Protein AF-E9HYD4-F1 (afdb_monomer_lite)

Structure (mmCIF, N/CA/C/O backbone):
data_AF-E9HYD4-F1
#
_entry.id   AF-E9HYD4-F1
#
loop_
_atom_site.group_PDB
_atom_site.id
_atom_site.type_symbol
_atom_site.label_atom_id
_atom_site.label_alt_id
_atom_site.label_comp_id
_atom_site.label_asym_id
_atom_site.label_entity_id
_atom_site.label_seq_id
_atom_site.pdbx_PDB_ins_code
_atom_site.Cartn_x
_atom_site.Cartn_y
_atom_site.Cartn_z
_atom_site.occupancy
_atom_site.B_iso_or_equiv
_atom_site.auth_seq_id
_atom_site.auth_comp_id
_atom_site.auth_asym_id
_atom_site.auth_atom_id
_atom_site.pdbx_PDB_model_num
ATOM 1 N N . MET A 1 1 ? 29.743 -1.442 -20.674 1.00 44.12 1 MET A N 1
ATOM 2 C CA . MET A 1 1 ? 28.415 -0.813 -20.507 1.00 44.12 1 MET A CA 1
ATOM 3 C C . MET A 1 1 ? 28.391 -0.183 -19.129 1.00 44.12 1 MET A C 1
ATOM 5 O O . MET A 1 1 ? 28.447 -0.914 -18.155 1.00 44.12 1 MET A O 1
ATOM 9 N N . CYS A 1 2 ? 28.432 1.146 -19.045 1.00 51.34 2 CYS A N 1
ATOM 10 C CA . CYS A 1 2 ? 28.349 1.852 -17.769 1.00 51.34 2 CYS A CA 1
ATOM 11 C C . CYS A 1 2 ? 26.858 1.977 -17.432 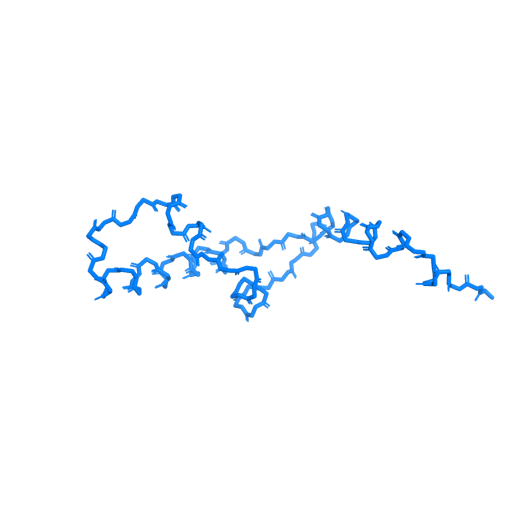1.00 51.34 2 CYS A C 1
ATOM 13 O O . CYS A 1 2 ? 26.163 2.776 -18.064 1.00 51.34 2 CYS A O 1
ATOM 15 N N . THR A 1 3 ? 26.329 1.140 -16.536 1.00 60.44 3 THR A N 1
ATOM 16 C CA . THR A 1 3 ? 24.996 1.380 -15.978 1.00 60.44 3 THR A CA 1
ATOM 17 C C . THR A 1 3 ? 25.135 2.622 -15.106 1.00 60.44 3 THR A C 1
ATOM 19 O O . THR A 1 3 ? 25.806 2.616 -14.080 1.00 60.44 3 THR A O 1
ATOM 22 N N . ASN A 1 4 ? 24.616 3.755 -15.582 1.00 61.59 4 ASN A N 1
ATOM 23 C CA . ASN A 1 4 ? 24.750 5.051 -14.916 1.00 61.59 4 ASN A CA 1
ATOM 24 C C . ASN A 1 4 ? 23.803 5.143 -13.703 1.00 61.59 4 ASN A C 1
ATOM 26 O O . ASN A 1 4 ? 22.997 6.063 -13.583 1.00 61.59 4 ASN A O 1
ATOM 30 N N . GLU A 1 5 ? 23.893 4.156 -12.815 1.00 62.00 5 GLU A N 1
ATOM 31 C CA . GLU A 1 5 ? 23.200 4.075 -11.528 1.00 62.00 5 GLU A CA 1
ATOM 32 C C . GLU A 1 5 ? 23.7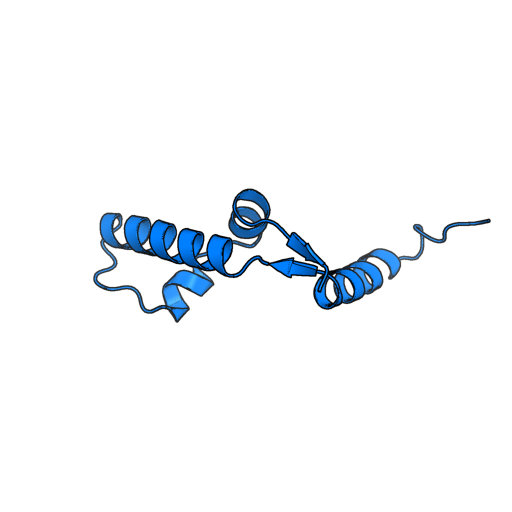02 5.165 -10.564 1.00 62.00 5 GLU A C 1
ATOM 34 O O . GLU A 1 5 ? 23.058 5.469 -9.564 1.00 62.00 5 GLU A O 1
ATOM 39 N N . SER A 1 6 ? 24.836 5.797 -10.891 1.00 72.12 6 SER A N 1
ATOM 40 C CA . SER A 1 6 ? 25.473 6.875 -10.130 1.00 72.12 6 SER A CA 1
ATOM 41 C C . SER A 1 6 ? 24.933 8.277 -10.440 1.00 72.12 6 SER A C 1
ATOM 43 O O . SER A 1 6 ? 25.366 9.239 -9.805 1.00 72.12 6 SER A O 1
ATOM 45 N N . HIS A 1 7 ? 24.013 8.444 -11.401 1.00 80.25 7 HIS A N 1
ATOM 46 C CA . HIS A 1 7 ? 23.447 9.768 -11.667 1.00 80.25 7 HIS A CA 1
ATOM 47 C C . HIS A 1 7 ? 22.564 10.220 -10.489 1.00 80.25 7 HIS A C 1
ATOM 49 O O . HIS A 1 7 ? 21.654 9.479 -10.114 1.00 80.25 7 HIS A O 1
ATOM 55 N N . PRO A 1 8 ? 22.718 11.447 -9.952 1.00 86.00 8 PRO A N 1
ATOM 56 C CA . PRO A 1 8 ? 21.932 11.921 -8.804 1.00 86.00 8 PRO A CA 1
ATOM 57 C C . PRO A 1 8 ? 20.410 11.842 -8.999 1.00 86.00 8 PRO A C 1
ATOM 59 O O . PRO A 1 8 ? 19.656 11.660 -8.048 1.00 86.00 8 PRO A O 1
ATOM 62 N N . LEU A 1 9 ? 19.947 11.949 -10.249 1.00 87.69 9 LEU A N 1
ATOM 63 C CA . LEU A 1 9 ? 18.525 11.839 -10.600 1.00 87.69 9 LEU A CA 1
ATOM 64 C C . LEU A 1 9 ? 18.066 10.412 -10.927 1.00 87.69 9 LEU A C 1
ATOM 66 O O . LEU A 1 9 ? 16.870 10.210 -11.122 1.00 87.69 9 LEU A O 1
ATOM 70 N N . TYR A 1 10 ? 18.969 9.430 -11.004 1.00 88.69 10 TYR A N 1
ATOM 71 C CA . TYR A 1 10 ? 18.624 8.056 -11.381 1.00 88.69 10 TYR A CA 1
ATOM 72 C C . TYR A 1 10 ? 17.567 7.470 -10.443 1.00 88.69 10 TYR A C 1
ATOM 74 O O . TYR A 1 10 ? 16.552 6.961 -10.909 1.00 88.69 10 TYR A O 1
ATOM 82 N N . GLY A 1 11 ? 17.737 7.642 -9.128 1.00 85.75 11 GLY A N 1
ATOM 83 C CA . GLY A 1 11 ? 16.761 7.183 -8.138 1.00 85.75 11 GLY A CA 1
ATOM 84 C C . GLY A 1 11 ? 15.384 7.833 -8.306 1.00 85.75 11 GLY A C 1
ATOM 85 O O . GLY A 1 11 ? 14.367 7.149 -8.234 1.00 85.75 11 GLY A O 1
ATOM 86 N N . TYR A 1 12 ? 15.334 9.137 -8.599 1.00 87.56 12 TYR A N 1
ATOM 87 C CA . TYR A 1 12 ? 14.072 9.840 -8.850 1.00 87.56 12 TYR A CA 1
ATOM 88 C C . TYR A 1 12 ? 13.396 9.350 -10.135 1.00 87.56 12 TYR A C 1
ATOM 90 O O . TYR A 1 12 ? 12.201 9.054 -10.142 1.00 87.56 12 TYR A O 1
ATOM 98 N N . PHE A 1 13 ? 14.165 9.232 -11.216 1.00 87.88 13 PHE A N 1
ATOM 99 C CA . PHE A 1 13 ? 13.672 8.741 -12.495 1.00 87.88 13 PHE A CA 1
ATOM 100 C C . PHE A 1 13 ? 13.143 7.307 -12.369 1.00 87.88 13 PHE A C 1
ATOM 102 O O . PHE A 1 13 ? 12.000 7.043 -12.738 1.00 87.88 13 PHE A O 1
ATOM 109 N N . MET A 1 14 ? 13.913 6.409 -11.750 1.00 90.19 14 MET A N 1
ATOM 110 C CA . MET A 1 14 ? 13.494 5.032 -11.486 1.00 90.19 14 MET A CA 1
ATOM 111 C C . MET A 1 14 ? 12.270 4.968 -10.574 1.00 90.19 14 MET A C 1
ATOM 113 O O . MET A 1 14 ? 11.375 4.178 -10.838 1.00 90.19 14 MET A O 1
ATOM 117 N N . ALA A 1 15 ? 12.151 5.829 -9.558 1.00 85.94 15 ALA A N 1
ATOM 118 C CA . ALA A 1 15 ? 10.945 5.881 -8.731 1.00 85.94 15 ALA A CA 1
ATOM 119 C C . ALA A 1 15 ? 9.692 6.229 -9.554 1.00 85.94 15 ALA A C 1
ATOM 121 O O . ALA A 1 15 ? 8.633 5.641 -9.342 1.00 85.94 15 ALA A O 1
ATOM 122 N N . LYS A 1 16 ? 9.806 7.153 -10.518 1.00 89.31 16 LYS A N 1
ATOM 123 C CA . LYS A 1 16 ? 8.698 7.519 -11.417 1.00 89.31 16 LYS A CA 1
ATOM 124 C C . LYS A 1 16 ? 8.371 6.405 -12.413 1.00 89.31 16 LYS A C 1
ATOM 126 O O . LYS A 1 16 ? 7.192 6.133 -12.635 1.00 89.31 16 LYS A O 1
ATOM 131 N N . VAL A 1 17 ? 9.390 5.755 -12.975 1.00 89.38 17 VAL A N 1
ATOM 132 C CA . VAL A 1 17 ? 9.235 4.614 -13.890 1.00 89.38 17 VAL A CA 1
ATOM 133 C C . VAL A 1 17 ? 8.578 3.440 -13.165 1.00 89.38 17 VAL A C 1
ATOM 135 O O . VAL A 1 17 ? 7.528 2.969 -13.594 1.00 89.38 17 VAL A O 1
ATOM 138 N N . SER A 1 18 ? 9.112 3.036 -12.013 1.00 85.06 18 SER A N 1
ATOM 139 C CA . SER A 1 18 ? 8.556 1.957 -11.194 1.00 85.06 18 SER A CA 1
ATOM 140 C C . SER A 1 18 ? 7.120 2.239 -10.763 1.00 85.06 18 SER A C 1
ATOM 142 O O . SER A 1 18 ? 6.289 1.350 -10.864 1.00 85.06 18 SER A O 1
ATOM 144 N N . ALA A 1 19 ? 6.787 3.472 -10.364 1.00 81.94 19 ALA A N 1
ATOM 145 C CA . ALA A 1 19 ? 5.412 3.835 -10.009 1.00 81.94 19 ALA A CA 1
ATOM 146 C C . ALA A 1 19 ? 4.425 3.801 -11.193 1.00 81.94 19 ALA A C 1
ATOM 148 O O . ALA A 1 19 ? 3.218 3.817 -10.975 1.00 81.94 19 ALA A O 1
ATOM 149 N N . THR A 1 20 ? 4.924 3.802 -12.433 1.00 82.19 20 THR A N 1
ATOM 150 C CA . THR A 1 20 ? 4.101 3.714 -13.651 1.00 82.19 20 THR A CA 1
ATOM 151 C C . THR A 1 20 ? 3.971 2.273 -14.151 1.00 82.19 20 THR A C 1
ATOM 153 O O . THR A 1 20 ? 2.963 1.928 -14.761 1.00 82.19 20 THR A O 1
ATOM 156 N N . ILE A 1 21 ? 4.988 1.439 -13.913 1.00 86.88 21 ILE A N 1
ATOM 157 C CA . ILE A 1 21 ? 5.021 0.030 -14.329 1.00 86.88 21 ILE A CA 1
ATOM 158 C C . ILE A 1 21 ? 4.338 -0.863 -13.297 1.00 86.88 21 ILE A C 1
ATOM 160 O O . ILE A 1 21 ? 3.634 -1.800 -13.665 1.00 86.88 21 ILE A O 1
ATOM 164 N N . PHE A 1 22 ? 4.566 -0.591 -12.014 1.00 82.75 22 PHE A N 1
ATOM 165 C CA . PHE A 1 22 ? 4.079 -1.414 -10.923 1.00 82.75 22 PHE A CA 1
ATOM 166 C C . PHE A 1 22 ? 2.890 -0.757 -10.243 1.00 82.75 22 PHE A C 1
ATOM 168 O O . PHE A 1 22 ? 2.971 0.368 -9.747 1.00 82.75 22 PHE A O 1
ATOM 175 N N . GLU A 1 23 ? 1.806 -1.509 -10.163 1.00 86.06 23 GLU A N 1
ATOM 176 C CA . GLU A 1 23 ? 0.642 -1.183 -9.363 1.00 86.06 23 GLU A CA 1
ATOM 177 C C . GLU A 1 23 ? 0.524 -2.139 -8.177 1.00 86.06 23 GLU A C 1
ATOM 179 O O . GLU A 1 23 ? 1.039 -3.260 -8.168 1.00 86.06 23 GLU A O 1
ATOM 184 N N . CYS A 1 24 ? -0.121 -1.651 -7.128 1.00 82.69 24 CYS A N 1
ATOM 185 C CA . CYS A 1 24 ? -0.397 -2.439 -5.943 1.00 82.69 24 CYS A CA 1
ATOM 186 C C . CYS A 1 24 ? -1.608 -3.333 -6.222 1.00 82.69 24 CYS A C 1
ATOM 188 O O . CYS A 1 24 ? -2.617 -2.840 -6.729 1.00 82.69 24 CYS A O 1
ATOM 190 N N . ASP A 1 25 ? -1.527 -4.621 -5.888 1.00 86.94 25 ASP A N 1
ATOM 191 C CA . ASP A 1 25 ? -2.648 -5.541 -6.067 1.00 86.94 25 ASP A CA 1
ATOM 192 C C . ASP A 1 25 ? -3.907 -5.037 -5.336 1.00 86.94 25 ASP A C 1
ATOM 194 O O . ASP A 1 25 ? -3.887 -4.774 -4.131 1.00 86.94 25 ASP A O 1
ATOM 198 N N . ALA A 1 26 ? -5.007 -4.884 -6.077 1.00 84.75 26 ALA A N 1
ATOM 199 C CA . ALA A 1 26 ? -6.230 -4.288 -5.551 1.00 84.75 26 ALA A CA 1
ATOM 200 C C . ALA A 1 26 ? -6.851 -5.111 -4.407 1.00 84.75 26 ALA A C 1
ATOM 202 O O . ALA A 1 26 ? -7.414 -4.527 -3.478 1.00 84.75 26 ALA A O 1
ATOM 203 N N . ASP A 1 27 ? -6.729 -6.443 -4.433 1.00 87.94 27 ASP A N 1
ATOM 204 C CA . ASP A 1 27 ? -7.226 -7.308 -3.361 1.00 87.94 27 ASP A CA 1
ATOM 205 C C . ASP A 1 27 ? -6.381 -7.149 -2.095 1.00 87.94 27 ASP A C 1
ATOM 207 O O . ASP A 1 27 ? -6.931 -7.015 -0.997 1.00 87.94 27 ASP A O 1
ATOM 211 N N . ASP A 1 28 ? -5.055 -7.101 -2.234 1.00 88.50 28 ASP A N 1
ATOM 212 C CA . ASP A 1 28 ? -4.152 -6.875 -1.104 1.00 88.50 28 ASP A CA 1
ATOM 213 C C . ASP A 1 28 ? -4.377 -5.478 -0.484 1.00 88.50 28 ASP A C 1
ATOM 215 O O . ASP A 1 28 ? -4.397 -5.339 0.743 1.00 88.50 28 ASP A O 1
ATOM 219 N N . VAL A 1 29 ? -4.613 -4.445 -1.306 1.00 87.06 29 VAL A N 1
ATOM 220 C CA . VAL A 1 29 ? -4.957 -3.089 -0.834 1.00 87.06 29 VAL A CA 1
ATOM 221 C C . VAL A 1 29 ? -6.283 -3.088 -0.075 1.00 87.06 29 VAL A C 1
ATOM 223 O O . VAL A 1 29 ? -6.372 -2.502 1.005 1.00 87.06 29 VAL A O 1
ATOM 226 N N . ASN A 1 30 ? -7.310 -3.768 -0.590 1.00 88.56 30 ASN A N 1
ATOM 227 C CA . ASN A 1 30 ? -8.605 -3.860 0.085 1.00 88.56 30 ASN A CA 1
ATOM 228 C C . ASN A 1 30 ? -8.484 -4.548 1.451 1.00 88.56 30 ASN A C 1
ATOM 230 O O . ASN A 1 30 ? -9.001 -4.032 2.444 1.00 88.56 30 ASN A O 1
ATOM 234 N N . ARG A 1 31 ? -7.729 -5.649 1.534 1.00 90.19 31 ARG A N 1
ATOM 235 C CA . ARG A 1 31 ? -7.461 -6.349 2.801 1.00 90.19 31 ARG A CA 1
ATOM 236 C C . ARG A 1 31 ? -6.717 -5.464 3.798 1.00 90.19 31 ARG A C 1
ATOM 238 O O . ARG A 1 31 ? -7.058 -5.457 4.981 1.00 90.19 31 ARG A O 1
ATOM 245 N N . LEU A 1 32 ? -5.737 -4.687 3.330 1.00 90.12 32 LEU A N 1
ATOM 246 C CA . LEU A 1 32 ? -5.005 -3.740 4.173 1.00 90.12 32 LEU A CA 1
ATOM 247 C C . LEU A 1 32 ? -5.928 -2.640 4.720 1.00 90.12 32 LEU A C 1
ATOM 249 O O . LEU A 1 32 ? -5.853 -2.307 5.902 1.00 90.12 32 LEU A O 1
ATOM 253 N N . ILE A 1 33 ? -6.846 -2.120 3.899 1.00 89.19 33 ILE A N 1
ATOM 254 C CA . ILE A 1 33 ? -7.860 -1.142 4.323 1.00 89.19 33 ILE A CA 1
ATOM 255 C C . ILE A 1 33 ? -8.784 -1.738 5.392 1.00 89.19 33 ILE A C 1
ATOM 257 O O . ILE A 1 33 ? -9.064 -1.076 6.392 1.00 89.19 33 ILE A O 1
ATOM 261 N N . GLU A 1 34 ? -9.263 -2.969 5.215 1.00 89.31 34 GLU A N 1
ATOM 262 C CA . GLU A 1 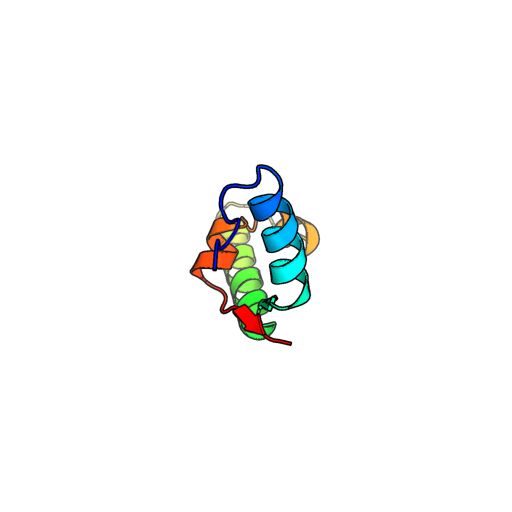34 ? -10.141 -3.628 6.191 1.00 89.31 34 GLU A CA 1
ATOM 263 C C . GLU A 1 34 ? -9.436 -3.902 7.524 1.00 89.31 34 GLU A C 1
ATOM 265 O O . GLU A 1 34 ? -10.003 -3.635 8.593 1.00 89.31 34 GLU A O 1
ATOM 270 N N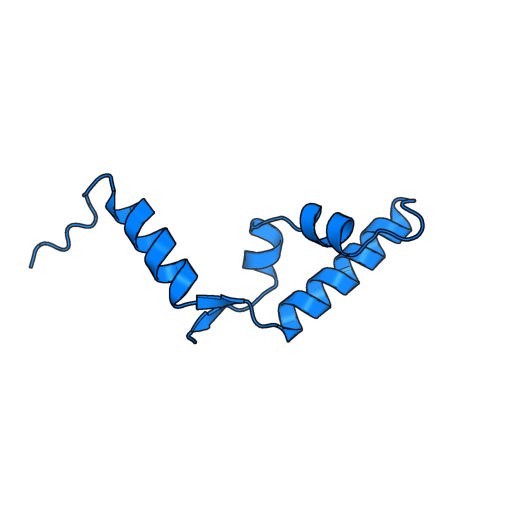 . ALA A 1 35 ? -8.184 -4.363 7.470 1.00 89.75 35 ALA A N 1
ATOM 271 C CA . ALA A 1 35 ? -7.349 -4.555 8.649 1.00 89.75 35 ALA A CA 1
ATOM 272 C C . ALA A 1 35 ? -7.141 -3.226 9.388 1.00 89.75 35 ALA A C 1
ATOM 274 O O . ALA A 1 35 ? -7.461 -3.117 10.573 1.00 89.75 35 ALA A O 1
ATOM 275 N N . LYS A 1 36 ? -6.734 -2.173 8.667 1.00 89.31 36 LYS A N 1
ATOM 276 C CA . LYS A 1 36 ? -6.503 -0.846 9.249 1.00 89.31 36 LYS A CA 1
ATOM 277 C C . LYS A 1 36 ? -7.779 -0.235 9.819 1.00 89.31 36 LYS A C 1
ATOM 279 O O . LYS A 1 36 ? -7.770 0.351 10.898 1.00 89.31 36 LYS A O 1
ATOM 284 N N . LYS A 1 37 ? -8.915 -0.415 9.141 1.00 87.69 37 LYS A N 1
ATOM 285 C CA . LYS A 1 37 ? -10.231 0.000 9.643 1.00 87.69 37 LYS A CA 1
ATOM 286 C C . LYS A 1 37 ? -10.572 -0.698 10.960 1.00 87.69 37 LYS A C 1
ATOM 288 O O . LYS A 1 37 ? -11.166 -0.072 11.835 1.00 87.69 37 LYS A O 1
ATOM 293 N N . SER A 1 38 ? -10.216 -1.970 11.102 1.00 85.69 38 SER A N 1
ATOM 294 C CA . SER A 1 38 ? -10.444 -2.745 12.324 1.00 85.69 38 SER A CA 1
ATOM 295 C C . SER A 1 38 ? -9.538 -2.273 13.465 1.00 85.69 38 SER A C 1
ATOM 297 O O . SER A 1 38 ? -10.036 -2.037 14.563 1.00 85.69 38 SER A O 1
ATOM 299 N N . GLU A 1 39 ? -8.258 -2.008 13.191 1.00 86.94 39 GLU A N 1
ATOM 300 C CA . GLU A 1 39 ? -7.334 -1.390 14.157 1.00 86.94 39 GLU A CA 1
ATOM 301 C C . GLU A 1 39 ? -7.839 -0.025 14.648 1.00 86.94 39 GLU A C 1
ATOM 303 O O . GLU A 1 39 ? -7.864 0.235 15.851 1.00 86.94 39 GLU A O 1
ATOM 308 N N . LEU A 1 40 ? -8.307 0.835 13.735 1.00 85.38 40 LEU A N 1
ATOM 309 C CA . LEU A 1 40 ? -8.818 2.169 14.076 1.00 85.38 40 LEU A CA 1
ATOM 310 C C . LEU A 1 40 ? -10.110 2.131 14.905 1.00 85.38 40 LEU A C 1
ATOM 312 O O . LEU A 1 40 ? -10.326 2.987 15.765 1.00 85.38 40 LEU A O 1
ATOM 316 N N . LYS A 1 41 ? -10.962 1.124 14.685 1.00 82.62 41 LYS A N 1
ATOM 317 C CA . LYS A 1 41 ? -12.140 0.892 15.533 1.00 82.62 41 LYS A CA 1
ATOM 318 C C . LYS A 1 41 ? -11.735 0.513 16.959 1.00 82.62 41 LYS A C 1
ATOM 320 O O . LYS A 1 41 ? -12.353 0.994 17.905 1.00 82.62 41 LYS A O 1
ATOM 325 N N . ILE A 1 42 ? -10.697 -0.313 17.118 1.00 81.38 42 ILE A N 1
ATOM 326 C CA . ILE A 1 42 ? -10.176 -0.717 18.435 1.00 81.38 42 ILE A CA 1
ATOM 327 C C . ILE A 1 42 ? -9.575 0.492 19.169 1.00 81.38 42 ILE A C 1
ATOM 329 O O . ILE A 1 42 ? -9.790 0.655 20.368 1.00 81.38 42 ILE A O 1
ATOM 333 N N . THR A 1 43 ? -8.898 1.396 18.455 1.00 76.50 43 THR A N 1
ATOM 334 C CA . THR A 1 43 ? -8.291 2.613 19.028 1.00 76.50 43 THR A CA 1
ATOM 335 C C . THR A 1 43 ? -9.267 3.782 19.236 1.00 76.50 43 THR A C 1
ATOM 337 O O . THR A 1 43 ? -8.837 4.908 19.476 1.00 76.50 43 THR A O 1
ATOM 340 N N . ARG A 1 44 ? -10.584 3.513 19.250 1.00 68.38 44 ARG A N 1
ATOM 341 C CA . ARG A 1 44 ? -11.688 4.458 19.532 1.00 68.38 44 ARG A CA 1
ATOM 342 C C . ARG A 1 44 ? -11.991 5.503 18.451 1.00 68.38 44 ARG A C 1
ATOM 344 O O . ARG A 1 44 ? -12.751 6.435 18.720 1.00 68.38 44 ARG A O 1
ATOM 351 N N . ILE A 1 45 ? -11.510 5.339 17.216 1.00 71.06 45 ILE A N 1
ATOM 352 C CA . ILE A 1 45 ? -12.054 6.109 16.089 1.00 71.06 45 ILE A CA 1
ATOM 353 C C . ILE A 1 45 ? -13.344 5.423 15.640 1.00 71.06 45 ILE A C 1
ATOM 355 O O . ILE A 1 45 ? -13.331 4.424 14.918 1.00 71.06 45 ILE A O 1
ATOM 359 N N . SER A 1 46 ? -14.480 5.942 16.102 1.00 61.84 46 SER A N 1
ATOM 360 C CA . SER A 1 46 ? -15.784 5.415 15.707 1.00 61.84 46 SER A CA 1
ATOM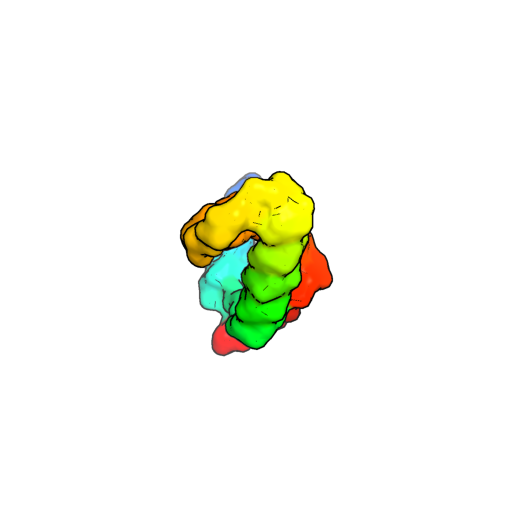 361 C C . SER A 1 46 ? -16.056 5.785 14.246 1.00 61.84 46 SER A C 1
ATOM 363 O O . SER A 1 46 ? -16.200 6.955 13.905 1.00 61.84 46 SER A O 1
ATOM 365 N N . ASN A 1 47 ? -16.091 4.770 13.382 1.00 66.56 47 ASN A N 1
ATOM 366 C CA . ASN A 1 47 ? -16.377 4.864 11.948 1.00 66.56 47 ASN A CA 1
ATOM 367 C C . ASN A 1 47 ? -15.393 5.742 11.130 1.00 66.56 47 ASN A C 1
ATOM 369 O O . ASN A 1 47 ? -15.785 6.778 10.591 1.00 66.56 47 ASN A O 1
ATOM 373 N N . PRO A 1 48 ? -14.120 5.326 10.977 1.00 73.44 48 PRO A N 1
ATOM 374 C CA . PRO A 1 48 ? -13.165 6.060 10.154 1.00 73.44 48 PRO A CA 1
ATOM 375 C C . PRO A 1 48 ? -13.614 6.056 8.685 1.00 73.44 48 PRO A C 1
ATOM 377 O O . PRO A 1 48 ? -13.919 5.003 8.112 1.00 73.44 48 PRO A O 1
ATOM 380 N N . SER A 1 49 ? -13.647 7.242 8.071 1.00 80.50 49 SER A N 1
ATOM 381 C CA . SER A 1 49 ? -13.875 7.386 6.630 1.00 80.50 49 SER A CA 1
ATOM 382 C C . SER A 1 49 ? -12.777 6.661 5.848 1.00 80.50 49 SER A C 1
ATOM 384 O O . SER A 1 49 ? -11.637 6.575 6.312 1.00 80.50 49 SER A O 1
ATOM 386 N N . LYS A 1 50 ? -13.089 6.176 4.637 1.00 78.31 50 LYS A N 1
ATOM 387 C CA . LYS A 1 50 ? -12.097 5.543 3.746 1.00 78.31 50 LYS A CA 1
ATOM 388 C C . LYS A 1 50 ? -10.863 6.426 3.555 1.00 78.31 50 LYS A C 1
ATOM 390 O O . LYS A 1 50 ? -9.751 5.917 3.555 1.00 78.31 50 LYS A O 1
ATOM 395 N N . GLU A 1 51 ? -11.045 7.739 3.460 1.00 80.19 51 GLU A N 1
ATOM 396 C CA . GLU A 1 51 ? -9.934 8.677 3.297 1.00 80.19 51 GLU A CA 1
ATOM 397 C C . GLU A 1 51 ? -9.029 8.739 4.540 1.00 80.19 51 GLU A C 1
ATOM 399 O O . GLU A 1 51 ? -7.807 8.775 4.419 1.00 80.19 51 GLU A O 1
ATOM 404 N N . THR A 1 52 ? -9.611 8.684 5.742 1.00 80.56 52 THR A N 1
ATOM 405 C CA . THR A 1 52 ? -8.865 8.622 7.008 1.00 80.56 52 THR A CA 1
ATOM 406 C C . THR A 1 52 ? -8.082 7.318 7.122 1.00 80.56 52 THR A C 1
ATOM 408 O O . THR A 1 52 ? -6.924 7.340 7.528 1.00 80.56 52 THR A O 1
ATOM 411 N N . VAL A 1 53 ? -8.687 6.193 6.721 1.00 83.81 53 VAL A N 1
ATOM 412 C CA . VAL A 1 53 ? -8.006 4.891 6.689 1.00 83.81 53 VAL A CA 1
ATOM 413 C C . VAL A 1 53 ? -6.831 4.934 5.710 1.00 83.81 53 VAL A C 1
ATOM 415 O O . VAL A 1 53 ? -5.724 4.573 6.085 1.00 83.81 53 VAL A O 1
ATOM 418 N N . MET A 1 54 ? -7.037 5.452 4.496 1.00 81.38 54 MET A N 1
ATOM 419 C CA . MET A 1 54 ? -5.981 5.568 3.481 1.00 81.38 54 MET A CA 1
ATOM 420 C C . MET A 1 54 ? -4.838 6.490 3.917 1.00 81.38 54 MET A C 1
ATOM 422 O O . MET A 1 54 ? -3.681 6.175 3.668 1.00 81.38 54 MET A O 1
ATOM 426 N N . LYS A 1 55 ? -5.134 7.599 4.610 1.00 83.31 55 LYS A N 1
ATOM 427 C CA . LYS A 1 55 ? -4.105 8.482 5.192 1.00 83.31 55 LYS A CA 1
ATOM 428 C C . LYS A 1 55 ? -3.343 7.827 6.347 1.00 83.31 55 LYS A C 1
ATOM 430 O O . LYS A 1 55 ? -2.195 8.186 6.586 1.00 83.31 55 LYS A O 1
ATOM 435 N N . ALA A 1 56 ? -3.974 6.900 7.065 1.00 82.75 56 ALA A N 1
ATOM 436 C CA . ALA A 1 56 ? -3.350 6.165 8.160 1.00 82.75 56 ALA A CA 1
ATOM 437 C C . ALA A 1 56 ? -2.490 4.983 7.682 1.00 82.75 56 ALA A C 1
ATOM 439 O O . ALA A 1 56 ? -1.641 4.522 8.444 1.00 82.75 56 ALA A O 1
ATOM 440 N N . ILE A 1 57 ? -2.701 4.489 6.455 1.00 86.56 57 ILE A N 1
ATOM 441 C CA . ILE A 1 57 ? -1.860 3.452 5.850 1.00 86.56 57 ILE A CA 1
ATOM 442 C C . ILE A 1 57 ? -0.515 4.071 5.473 1.00 86.56 57 ILE A C 1
ATOM 444 O O . ILE A 1 57 ? -0.425 4.982 4.647 1.00 86.56 57 ILE A O 1
ATOM 448 N N . ASN A 1 58 ? 0.557 3.552 6.063 1.00 85.19 58 ASN A N 1
ATOM 449 C CA . ASN A 1 58 ? 1.907 3.985 5.723 1.00 85.19 58 ASN A CA 1
ATOM 450 C C . ASN A 1 58 ? 2.400 3.282 4.441 1.00 85.19 58 ASN A C 1
ATOM 452 O O . ASN A 1 58 ? 2.092 2.116 4.195 1.00 85.19 58 ASN A O 1
ATOM 456 N N . LYS A 1 59 ? 3.261 3.948 3.658 1.00 81.56 59 LYS A N 1
ATOM 457 C CA . LYS A 1 59 ? 3.981 3.343 2.519 1.00 81.56 59 LYS A CA 1
ATOM 458 C C . LYS A 1 59 ? 4.723 2.065 2.919 1.00 81.56 59 LYS A C 1
ATOM 460 O O . LYS A 1 59 ? 4.787 1.132 2.128 1.00 81.56 59 LYS A O 1
ATOM 465 N N . TYR A 1 60 ? 5.253 2.018 4.142 1.00 82.88 60 TYR A N 1
ATOM 466 C CA . TYR A 1 60 ? 5.900 0.822 4.682 1.00 82.88 60 TYR A CA 1
ATOM 467 C C . TYR A 1 60 ? 4.919 -0.343 4.880 1.00 82.88 60 TYR A C 1
ATOM 469 O O . TYR A 1 60 ? 5.229 -1.471 4.512 1.00 82.88 60 TYR A O 1
ATOM 477 N N . GLU A 1 61 ? 3.724 -0.080 5.416 1.00 84.56 61 GLU A N 1
ATOM 478 C CA . GLU A 1 61 ? 2.690 -1.111 5.581 1.00 84.56 61 GLU A CA 1
ATOM 479 C C . GLU A 1 61 ? 2.236 -1.640 4.222 1.00 84.56 61 GLU A C 1
ATOM 481 O O . GLU A 1 61 ? 2.118 -2.847 4.038 1.00 84.56 61 GLU A O 1
ATOM 486 N N . MET A 1 62 ? 2.075 -0.745 3.248 1.00 84.88 62 MET A N 1
ATOM 487 C CA . MET A 1 62 ? 1.708 -1.119 1.887 1.00 84.88 62 MET A CA 1
ATOM 488 C C . MET A 1 62 ? 2.796 -1.969 1.215 1.00 84.88 62 MET A C 1
ATOM 490 O O . MET A 1 62 ? 2.490 -2.999 0.631 1.00 84.88 62 MET A O 1
ATOM 494 N N . ALA A 1 63 ? 4.076 -1.614 1.373 1.00 84.19 63 ALA A N 1
ATOM 495 C CA . ALA A 1 63 ? 5.190 -2.411 0.852 1.00 84.19 63 ALA A CA 1
ATOM 496 C C . ALA A 1 63 ? 5.352 -3.773 1.551 1.00 84.19 63 ALA A C 1
ATOM 498 O O . ALA A 1 63 ? 5.855 -4.715 0.944 1.00 84.19 63 ALA A O 1
ATOM 499 N N . LYS A 1 64 ? 4.950 -3.880 2.823 1.00 87.50 64 LYS A N 1
ATOM 500 C CA . LYS A 1 64 ? 5.037 -5.119 3.606 1.00 87.50 64 LYS A CA 1
ATOM 501 C C . LYS A 1 64 ? 3.884 -6.081 3.319 1.00 87.50 64 LYS A C 1
ATOM 503 O O . LYS A 1 64 ? 4.087 -7.292 3.355 1.00 87.50 64 LYS A O 1
ATOM 508 N N . HIS A 1 65 ? 2.682 -5.553 3.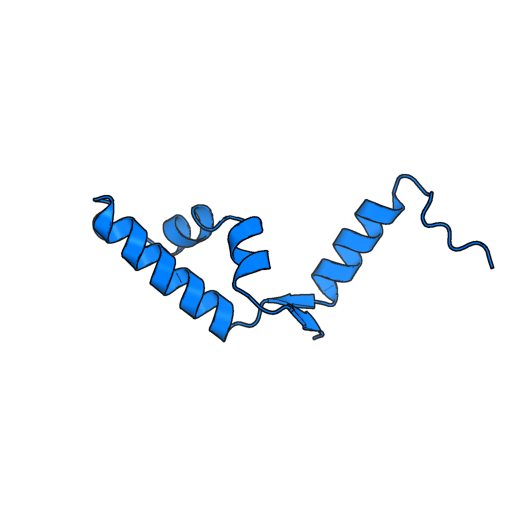097 1.00 86.50 65 HIS A N 1
ATOM 509 C CA . HIS A 1 65 ? 1.455 -6.349 3.047 1.00 86.50 65 HIS A CA 1
ATOM 510 C C . HIS A 1 65 ? 0.846 -6.483 1.658 1.00 86.50 65 HIS A C 1
ATOM 512 O O . HIS A 1 65 ? 0.016 -7.369 1.466 1.00 86.50 65 HIS A O 1
ATOM 518 N N . CYS A 1 66 ? 1.256 -5.658 0.697 1.00 86.56 66 CYS A N 1
ATOM 519 C CA . CYS A 1 66 ? 0.729 -5.725 -0.653 1.00 86.56 66 CYS A CA 1
ATOM 520 C C . CYS A 1 66 ? 1.790 -6.165 -1.655 1.00 86.56 66 CYS A C 1
ATOM 522 O O . CYS A 1 66 ? 2.940 -5.720 -1.622 1.00 86.56 66 CYS A O 1
ATOM 524 N N . ARG A 1 67 ? 1.387 -7.042 -2.575 1.00 87.12 67 ARG A N 1
ATOM 525 C CA . ARG A 1 67 ? 2.226 -7.434 -3.704 1.00 87.12 67 ARG A CA 1
ATOM 526 C C . ARG A 1 67 ? 2.138 -6.379 -4.797 1.00 87.12 67 ARG A C 1
ATOM 528 O O . ARG A 1 67 ? 1.064 -5.870 -5.113 1.00 87.12 67 ARG A O 1
ATOM 535 N N . TRP A 1 68 ? 3.285 -6.098 -5.399 1.00 83.75 68 TRP A N 1
ATOM 536 C CA . TRP A 1 68 ? 3.378 -5.258 -6.583 1.00 83.75 68 TRP A CA 1
ATOM 537 C C . TRP A 1 68 ? 3.204 -6.134 -7.816 1.00 83.75 68 TRP A C 1
ATOM 539 O O . TRP A 1 68 ? 3.896 -7.143 -7.969 1.00 83.75 68 TRP A O 1
ATOM 549 N N . LYS A 1 69 ? 2.277 -5.753 -8.686 1.00 83.94 69 LYS A N 1
ATOM 550 C CA . LYS A 1 69 ? 2.076 -6.371 -9.991 1.00 83.94 69 LYS A CA 1
ATOM 551 C C . LYS A 1 69 ? 2.540 -5.397 -11.059 1.00 83.94 69 LYS A C 1
ATOM 553 O O . LYS A 1 69 ? 2.262 -4.205 -10.975 1.00 83.94 69 LYS A O 1
ATOM 558 N N . ALA A 1 70 ? 3.280 -5.901 -12.041 1.00 79.69 70 ALA A N 1
ATOM 559 C CA . ALA A 1 70 ? 3.490 -5.146 -13.265 1.00 79.69 70 ALA A CA 1
ATOM 560 C C . ALA A 1 70 ? 2.156 -5.091 -14.021 1.00 79.69 70 ALA A C 1
ATOM 562 O O . ALA A 1 70 ? 1.454 -6.105 -14.076 1.00 79.69 70 ALA A O 1
ATOM 563 N N . ARG A 1 71 ? 1.814 -3.914 -14.537 1.00 70.62 71 ARG A N 1
ATOM 564 C CA . ARG A 1 71 ? 0.642 -3.707 -15.388 1.00 70.62 71 ARG A CA 1
ATOM 565 C C . ARG A 1 71 ? 0.788 -4.397 -16.745 1.00 70.62 71 ARG A C 1
ATOM 567 O O . ARG A 1 71 ? 1.931 -4.463 -17.252 1.00 70.62 71 ARG A O 1
#

Secondary structure (DSSP, 8-state):
----TTSTTHHHHHHHHHHHHEEE-HHHHHHHHHHHHHHHHHTT-SS--HHHHHHHS-HHHHHHH--EEE-

Radius of gyration: 16.52 Å; chains: 1; bounding box: 45×19×40 Å

Sequence (71 aa):
MCTNESHPLYGYFMAKVSATIFECDADDVNRLIEAKKSELKITRISNPSKETVMKAINKYEMAKHCRWKAR

Foldseek 3Di:
DPPPCVDPCNVVVVVVVCVVFKDWPPVQVVVQLVVLQVVCVVVPPDDDDSVNSVVVDDPVNSVVRTDIDGD

Organism: Daphnia pulex (NCBI:txid6669)

pLDDT: mean 81.59, std 9.3, range [44.12, 90.19]